Protein AF-A0A9W7JK93-F1 (afdb_monomer_lite)

Sequence (104 aa):
MRPNIVSEAGLQTRAGQWWDSIPFLTSAVVIVCGVVYLICLLVGYDTFYEICFLPEAIVSNFQVYRIYTSIIFHGSLLHVLFNMLALVPLGSELERIMGSIVTL

InterPro domains:
  IPR022764 Peptidase S54, rhomboid domain [PF01694] (62-101)
  IPR035952 Rhomboid-like superfamily [G3DSA:1.20.1540.10] (13-104)
  IPR035952 Rhomboid-like superfamily [SSF144091] (21-102)

pLDDT: mean 87.33, std 10.93, range [52.59, 97.31]

Secondary structure (DSSP, 8-state):
-------PPPHHHHHHHHHHTS-HHHHHHHHHHHHHHHHHHHH-STTHHHHS--HHHHHHH--THHHHHHHH--SSHHHHHHHHHHHHHHHHHHHHHH-TTT--

Foldseek 3Di:
DDPPPPPPDDPVRVVVVLLVLFDDVLNVLLVQLVVQAVVCVVPHDVCVVVQADDVCCCVVVVSVNNVVSNSRYADDPVRSVVSNVVSRVVVRVCCVVQPVVRSD

Radius of gyration: 18.86 Å; chains: 1; bounding box: 51×16×63 Å

Organism: Hibiscus trionum (NCBI:txid183268)

Structure (mmCIF, N/CA/C/O backbone):
data_AF-A0A9W7JK93-F1
#
_entry.id   AF-A0A9W7JK93-F1
#
loop_
_atom_site.group_PDB
_atom_site.id
_atom_site.type_symbol
_atom_site.label_atom_id
_atom_site.label_alt_id
_atom_site.label_comp_id
_atom_site.label_asym_id
_atom_site.label_entity_id
_atom_site.label_seq_id
_atom_site.pdbx_PDB_ins_code
_atom_site.Cartn_x
_atom_site.Cartn_y
_atom_site.Cartn_z
_atom_site.occupancy
_atom_site.B_iso_or_equiv
_atom_site.auth_seq_id
_atom_site.auth_comp_id
_atom_site.auth_asym_id
_atom_site.auth_atom_id
_atom_site.pdbx_PDB_model_num
ATOM 1 N N . MET A 1 1 ? 31.497 1.796 -41.029 1.00 52.59 1 MET A N 1
ATOM 2 C CA . MET A 1 1 ? 30.928 2.178 -39.718 1.00 52.59 1 MET A CA 1
ATOM 3 C C . MET A 1 1 ? 29.545 1.553 -39.626 1.00 52.59 1 MET A C 1
ATOM 5 O O . MET A 1 1 ? 28.729 1.818 -40.497 1.00 52.59 1 MET A O 1
ATOM 9 N N . ARG A 1 2 ? 29.319 0.631 -38.683 1.00 53.91 2 ARG A N 1
ATOM 10 C CA . ARG A 1 2 ? 28.025 -0.050 -38.516 1.00 53.91 2 ARG A CA 1
ATOM 11 C C . ARG A 1 2 ? 27.071 0.930 -37.817 1.00 53.91 2 ARG A C 1
ATOM 13 O O . ARG A 1 2 ? 27.476 1.464 -36.786 1.00 53.91 2 ARG A O 1
ATOM 20 N N . PRO A 1 3 ? 25.873 1.217 -38.349 1.00 54.03 3 PRO A N 1
ATOM 21 C CA . PRO A 1 3 ? 24.929 2.083 -37.657 1.00 54.03 3 PRO A CA 1
ATOM 22 C C . PRO A 1 3 ? 24.522 1.404 -36.347 1.00 54.03 3 PRO A C 1
ATOM 24 O O . PRO A 1 3 ? 24.064 0.262 -36.343 1.00 54.03 3 PRO A O 1
ATOM 27 N N . ASN A 1 4 ? 24.762 2.088 -35.232 1.00 59.16 4 ASN A N 1
ATOM 28 C CA . ASN A 1 4 ? 24.371 1.635 -33.906 1.00 59.16 4 ASN A CA 1
ATOM 29 C C . ASN A 1 4 ? 22.876 1.935 -33.736 1.00 59.16 4 ASN A C 1
ATOM 31 O O . ASN A 1 4 ? 22.500 2.983 -33.219 1.00 59.16 4 ASN A O 1
ATOM 35 N N . ILE A 1 5 ? 22.022 1.061 -34.270 1.00 62.38 5 ILE A N 1
ATOM 36 C CA . ILE A 1 5 ? 20.577 1.124 -34.041 1.00 62.38 5 ILE A CA 1
ATOM 37 C C . ILE A 1 5 ? 20.356 0.626 -32.614 1.00 62.38 5 ILE A C 1
ATOM 39 O O . ILE A 1 5 ? 20.306 -0.577 -32.364 1.00 62.38 5 ILE A O 1
ATOM 43 N N . VAL A 1 6 ? 20.313 1.550 -31.656 1.00 65.12 6 VAL A N 1
ATOM 44 C CA . VAL A 1 6 ? 19.862 1.239 -30.300 1.00 65.12 6 VAL A CA 1
ATOM 45 C C . VAL A 1 6 ? 18.380 0.906 -30.432 1.00 65.12 6 VAL A C 1
ATOM 47 O O . VAL A 1 6 ? 17.557 1.799 -30.600 1.00 65.12 6 VAL A O 1
ATOM 50 N N . SER A 1 7 ? 18.044 -0.384 -30.459 1.00 72.31 7 SER A N 1
ATOM 51 C CA . SER A 1 7 ? 16.650 -0.812 -30.386 1.00 72.31 7 SER A CA 1
ATOM 52 C C . SER A 1 7 ? 16.112 -0.338 -29.044 1.00 72.31 7 SER A C 1
ATOM 54 O O . SER A 1 7 ? 16.546 -0.828 -28.001 1.00 72.31 7 SER A O 1
ATOM 56 N N . GLU A 1 8 ? 15.204 0.635 -29.056 1.00 75.12 8 GLU A N 1
ATOM 57 C CA . GLU A 1 8 ? 14.512 1.047 -27.842 1.00 75.12 8 GLU A CA 1
ATOM 58 C C . GLU A 1 8 ? 13.797 -0.172 -27.250 1.00 75.12 8 GLU A C 1
ATOM 60 O O . GLU A 1 8 ? 13.151 -0.947 -27.962 1.00 75.12 8 GLU A O 1
ATOM 65 N N . ALA A 1 9 ? 13.967 -0.391 -25.947 1.00 79.12 9 ALA A N 1
ATOM 66 C CA . ALA A 1 9 ? 13.284 -1.474 -25.260 1.00 79.12 9 ALA A CA 1
ATOM 67 C C . ALA A 1 9 ? 11.767 -1.240 -25.329 1.00 79.12 9 ALA A C 1
ATOM 69 O O . ALA A 1 9 ? 11.285 -0.154 -24.997 1.00 79.12 9 ALA A O 1
ATOM 70 N N . GLY A 1 10 ? 11.014 -2.265 -25.735 1.00 88.75 10 GLY A N 1
ATOM 71 C CA . GLY A 1 10 ? 9.553 -2.207 -25.778 1.00 88.75 10 GLY A CA 1
ATOM 72 C C . GLY A 1 10 ? 8.939 -1.971 -24.395 1.00 88.75 10 GLY A C 1
ATOM 73 O O . GLY A 1 10 ? 9.568 -2.223 -23.365 1.00 88.75 10 GLY A O 1
ATOM 74 N N . LEU A 1 11 ? 7.684 -1.512 -24.357 1.00 88.81 11 LEU A N 1
ATOM 75 C CA . LEU A 1 11 ? 6.970 -1.210 -23.109 1.00 88.81 11 LEU A CA 1
ATOM 76 C C . LEU A 1 11 ? 6.958 -2.404 -22.142 1.00 88.81 11 LEU A C 1
ATOM 78 O O . LEU A 1 11 ? 7.187 -2.234 -20.949 1.00 88.81 11 LEU A O 1
ATOM 82 N N . GLN A 1 12 ? 6.746 -3.611 -22.669 1.00 90.50 12 GLN A N 1
ATOM 83 C CA . GLN A 1 12 ? 6.734 -4.855 -21.901 1.00 90.50 12 GLN A CA 1
ATOM 84 C C . GLN A 1 12 ? 8.094 -5.122 -21.249 1.00 90.50 12 GLN A C 1
ATOM 86 O O . GLN A 1 12 ? 8.156 -5.474 -20.075 1.00 90.50 12 GLN A O 1
ATOM 91 N N . THR A 1 13 ? 9.188 -4.897 -21.984 1.00 90.38 13 THR A N 1
ATOM 92 C CA . THR A 1 13 ? 10.553 -5.050 -21.466 1.00 90.38 13 THR A CA 1
ATOM 93 C C . THR A 1 13 ? 10.829 -4.050 -20.349 1.00 90.38 13 THR A C 1
ATOM 95 O O . THR A 1 13 ? 11.348 -4.435 -19.307 1.00 90.38 13 THR A O 1
ATOM 98 N N . ARG A 1 14 ? 10.433 -2.783 -20.526 1.00 89.94 14 ARG A N 1
ATOM 99 C CA . ARG A 1 14 ? 10.633 -1.736 -19.510 1.00 89.94 14 ARG A CA 1
ATOM 100 C C . ARG A 1 14 ? 9.816 -2.006 -18.247 1.00 89.94 14 ARG A C 1
ATOM 102 O O . ARG A 1 14 ? 10.326 -1.813 -17.150 1.00 89.94 14 ARG A O 1
ATOM 109 N N . ALA A 1 15 ? 8.577 -2.475 -18.399 1.00 90.19 15 ALA A N 1
ATOM 110 C CA . ALA A 1 15 ? 7.722 -2.849 -17.277 1.00 90.19 15 ALA A CA 1
ATOM 111 C C . ALA A 1 15 ? 8.285 -4.052 -16.505 1.00 90.19 15 ALA A C 1
ATOM 113 O O . ALA A 1 15 ? 8.334 -4.008 -15.279 1.00 90.19 15 ALA A O 1
ATOM 114 N N . GLY A 1 16 ? 8.765 -5.084 -17.210 1.00 91.44 16 GLY A N 1
ATOM 115 C CA . GLY A 1 16 ? 9.416 -6.239 -16.586 1.00 91.44 16 GLY A CA 1
ATOM 116 C C . GLY A 1 16 ? 10.675 -5.840 -15.818 1.00 91.44 16 GLY A C 1
ATOM 117 O O . GLY A 1 16 ? 10.782 -6.116 -14.633 1.00 91.44 16 GLY A O 1
ATOM 118 N N . GLN A 1 17 ? 11.566 -5.072 -16.450 1.00 92.06 17 GLN A N 1
ATOM 119 C CA . GLN A 1 17 ? 12.783 -4.568 -15.801 1.00 92.06 17 GLN A CA 1
ATOM 120 C C . GLN A 1 17 ? 12.491 -3.694 -14.577 1.00 92.06 17 GLN A C 1
ATOM 122 O O . GLN A 1 17 ? 13.214 -3.754 -13.585 1.00 92.06 17 GLN A O 1
ATOM 127 N N . TRP A 1 18 ? 11.448 -2.863 -14.645 1.00 92.88 18 TRP A N 1
ATOM 128 C CA . TRP A 1 18 ? 11.017 -2.064 -13.505 1.00 92.88 18 TRP A CA 1
ATOM 129 C C . TRP A 1 18 ? 10.531 -2.954 -12.362 1.00 92.88 18 TRP A C 1
ATOM 131 O O . TRP A 1 18 ? 10.973 -2.759 -11.232 1.00 92.88 18 TRP A O 1
ATOM 141 N N . TRP A 1 19 ? 9.695 -3.953 -12.656 1.00 93.38 19 TRP A N 1
ATOM 142 C CA . TRP A 1 19 ? 9.198 -4.900 -11.659 1.00 93.38 19 TRP A CA 1
ATOM 143 C C . TRP A 1 19 ? 10.329 -5.702 -11.007 1.00 93.38 19 TRP A C 1
ATOM 145 O O . TRP A 1 19 ? 10.406 -5.761 -9.783 1.00 93.38 19 TRP A O 1
ATOM 155 N N . ASP A 1 20 ? 11.263 -6.217 -11.809 1.00 93.50 20 ASP A N 1
ATOM 156 C CA . ASP A 1 20 ? 12.435 -6.967 -11.340 1.00 93.50 20 ASP A CA 1
ATOM 157 C C . ASP A 1 20 ? 13.363 -6.125 -10.446 1.00 93.50 20 ASP A C 1
ATOM 159 O O . ASP A 1 20 ? 14.176 -6.664 -9.695 1.00 93.50 20 ASP A O 1
ATOM 163 N N . SER A 1 21 ? 13.259 -4.793 -10.512 1.00 92.75 21 SER A N 1
ATOM 164 C CA . SER A 1 21 ? 14.037 -3.888 -9.664 1.00 92.75 21 SER A CA 1
ATOM 165 C C . SER A 1 21 ? 13.427 -3.662 -8.275 1.00 92.75 21 SER A C 1
ATOM 167 O O . SER A 1 21 ? 14.123 -3.155 -7.387 1.00 92.75 21 SER A O 1
ATOM 169 N N . ILE A 1 22 ? 12.150 -4.004 -8.070 1.00 94.44 22 ILE A N 1
ATOM 170 C CA . ILE A 1 22 ? 11.447 -3.776 -6.803 1.00 94.44 22 ILE A CA 1
ATOM 171 C C . ILE A 1 22 ? 11.862 -4.861 -5.797 1.00 94.44 22 ILE A C 1
ATOM 173 O O . ILE A 1 22 ? 11.770 -6.049 -6.106 1.00 94.44 22 ILE A O 1
ATOM 177 N N . PRO A 1 23 ? 12.304 -4.487 -4.584 1.00 94.25 23 PRO A N 1
ATOM 178 C CA . PRO A 1 23 ? 12.636 -5.441 -3.532 1.00 94.25 23 PRO A CA 1
ATOM 179 C C . PRO A 1 23 ? 11.463 -6.348 -3.109 1.00 94.25 23 PRO A C 1
ATOM 181 O O . PRO A 1 23 ? 10.285 -6.068 -3.366 1.00 94.25 23 PRO A O 1
ATOM 184 N N . PHE A 1 24 ? 11.790 -7.469 -2.465 1.00 93.12 24 PHE A N 1
ATOM 185 C CA . PHE A 1 24 ? 10.838 -8.548 -2.197 1.00 93.12 24 PHE A CA 1
ATOM 186 C C . PHE A 1 24 ? 9.686 -8.119 -1.282 1.00 93.12 24 PHE A C 1
ATOM 188 O O . PHE A 1 24 ? 8.528 -8.386 -1.599 1.00 93.12 24 PHE A O 1
ATOM 195 N N . LEU A 1 25 ? 9.969 -7.443 -0.166 1.00 92.06 25 LEU A N 1
ATOM 196 C CA . LEU A 1 25 ? 8.913 -7.071 0.775 1.00 92.06 25 LEU A CA 1
ATOM 197 C C . LEU A 1 25 ? 8.006 -5.992 0.176 1.00 92.06 25 LEU A C 1
ATOM 199 O O . LEU A 1 25 ? 6.783 -6.105 0.233 1.00 92.06 25 LEU A O 1
ATOM 203 N N . THR A 1 26 ? 8.595 -4.988 -0.468 1.00 93.69 26 THR A N 1
ATOM 204 C CA . THR A 1 26 ? 7.856 -3.915 -1.143 1.00 93.69 26 THR A CA 1
ATOM 205 C C . THR A 1 26 ? 6.913 -4.476 -2.211 1.00 93.69 26 THR A C 1
ATOM 207 O O . THR A 1 26 ? 5.730 -4.132 -2.237 1.00 93.69 26 THR A O 1
ATOM 210 N N . SER A 1 27 ? 7.398 -5.386 -3.063 1.00 95.06 27 SER A N 1
ATOM 211 C CA . SER A 1 27 ? 6.558 -6.040 -4.077 1.00 95.06 27 SER A CA 1
ATOM 212 C C . SER A 1 27 ? 5.473 -6.925 -3.453 1.00 95.06 27 SER A C 1
ATOM 214 O O . SER A 1 27 ? 4.334 -6.907 -3.927 1.00 95.06 27 SER A O 1
ATOM 216 N N . ALA A 1 28 ? 5.770 -7.629 -2.355 1.00 94.94 28 ALA A N 1
ATOM 217 C CA . ALA A 1 28 ? 4.784 -8.419 -1.623 1.00 94.94 28 ALA A CA 1
ATOM 218 C C . ALA A 1 28 ? 3.639 -7.553 -1.071 1.00 94.94 28 ALA A C 1
ATOM 220 O O . ALA A 1 28 ? 2.473 -7.906 -1.256 1.00 94.94 28 ALA A O 1
ATOM 221 N N . VAL A 1 29 ? 3.938 -6.398 -0.461 1.00 94.50 29 VAL A N 1
ATOM 222 C CA . VAL A 1 29 ? 2.903 -5.474 0.043 1.00 94.50 29 VAL A CA 1
ATOM 223 C C . VAL A 1 29 ? 2.031 -4.953 -1.101 1.00 94.50 29 VAL A C 1
ATOM 225 O O . VAL A 1 29 ? 0.806 -4.964 -0.987 1.00 94.50 29 VAL A O 1
ATOM 228 N N . VAL A 1 30 ? 2.634 -4.565 -2.230 1.00 96.19 30 VAL A N 1
ATOM 229 C CA . VAL A 1 30 ? 1.889 -4.102 -3.414 1.00 96.19 30 VAL A CA 1
ATOM 230 C C . VAL A 1 30 ? 0.932 -5.179 -3.928 1.00 96.19 30 VAL A C 1
ATOM 232 O O . VAL A 1 30 ? -0.237 -4.886 -4.197 1.00 96.19 30 VAL A O 1
ATOM 235 N N . ILE A 1 31 ? 1.397 -6.430 -4.028 1.00 96.75 31 ILE A N 1
ATOM 236 C CA . ILE A 1 31 ? 0.561 -7.562 -4.450 1.00 96.75 31 ILE A CA 1
ATOM 237 C C . ILE A 1 31 ? -0.591 -7.774 -3.467 1.00 96.75 31 ILE A C 1
ATOM 239 O O . ILE A 1 31 ? -1.739 -7.876 -3.896 1.00 96.75 31 ILE A O 1
ATOM 243 N N . VAL A 1 32 ? -0.310 -7.821 -2.163 1.00 96.38 32 VAL A N 1
ATOM 244 C CA . VAL A 1 32 ? -1.331 -8.069 -1.135 1.00 96.38 32 VAL A CA 1
ATOM 245 C C . VAL A 1 32 ? -2.407 -6.985 -1.161 1.00 96.38 32 VAL A C 1
ATOM 247 O O . VAL A 1 32 ? -3.591 -7.313 -1.239 1.00 96.38 32 VAL A O 1
ATOM 250 N N . CYS A 1 33 ? -2.026 -5.707 -1.180 1.00 95.75 33 CYS A N 1
ATOM 251 C CA . CYS A 1 33 ? -2.981 -4.601 -1.250 1.00 95.75 33 CYS A CA 1
ATOM 252 C C . CYS A 1 33 ? -3.812 -4.635 -2.542 1.00 95.75 33 CYS A C 1
ATOM 254 O O . CYS A 1 33 ? -5.025 -4.421 -2.500 1.00 95.75 33 CYS A O 1
ATOM 256 N N . GLY A 1 34 ? -3.189 -4.951 -3.684 1.00 95.69 34 GLY A N 1
ATOM 257 C CA . GLY A 1 34 ? -3.887 -5.090 -4.963 1.00 95.69 34 GLY A CA 1
ATOM 258 C C . GLY A 1 34 ? -4.894 -6.245 -4.977 1.00 95.69 34 GLY A C 1
ATOM 259 O O . GLY A 1 34 ? -6.031 -6.068 -5.415 1.00 95.69 34 GLY A O 1
ATOM 260 N N . VAL A 1 35 ? -4.507 -7.412 -4.455 1.00 96.19 35 VAL A N 1
ATOM 261 C CA . VAL A 1 35 ? -5.377 -8.596 -4.363 1.00 96.19 35 VAL A CA 1
ATOM 262 C C . VAL A 1 35 ? -6.545 -8.344 -3.414 1.00 96.19 35 VAL A C 1
ATOM 264 O O . VAL A 1 35 ? -7.687 -8.620 -3.776 1.00 96.19 35 VAL A O 1
ATOM 267 N N . VAL A 1 36 ? -6.290 -7.786 -2.229 1.00 93.50 36 VAL A N 1
ATOM 268 C CA . VAL A 1 36 ? -7.350 -7.460 -1.263 1.00 93.50 36 VAL A CA 1
ATOM 269 C C . VAL A 1 36 ? -8.326 -6.446 -1.853 1.00 93.50 36 VAL A C 1
ATOM 271 O O . VAL A 1 36 ? -9.536 -6.650 -1.770 1.00 93.50 36 VAL A O 1
ATOM 274 N N . TYR A 1 37 ? -7.826 -5.403 -2.520 1.00 93.62 37 TYR A N 1
ATOM 275 C CA . TYR A 1 37 ? -8.683 -4.435 -3.200 1.00 93.62 37 TYR A CA 1
ATOM 276 C C . TYR A 1 37 ? -9.560 -5.091 -4.278 1.00 93.62 37 TYR A C 1
ATOM 278 O O . TYR A 1 37 ? -10.756 -4.806 -4.349 1.00 93.62 37 TYR A O 1
ATOM 286 N N . LEU A 1 38 ? -8.999 -6.004 -5.080 1.00 94.12 38 LEU A N 1
ATOM 287 C CA . LEU A 1 38 ? -9.756 -6.737 -6.098 1.00 94.12 38 LEU A CA 1
ATOM 288 C C . LEU A 1 38 ? -10.842 -7.624 -5.475 1.00 94.12 38 LEU A C 1
ATOM 290 O O . LEU A 1 38 ? -11.961 -7.661 -5.980 1.00 94.12 38 LEU A O 1
ATOM 294 N N . ILE A 1 39 ? -10.543 -8.301 -4.364 1.00 92.75 39 ILE A N 1
ATOM 295 C CA . ILE A 1 39 ? -11.532 -9.096 -3.624 1.00 92.75 39 ILE A CA 1
ATOM 296 C C . ILE A 1 39 ? -12.671 -8.199 -3.127 1.00 92.75 39 ILE A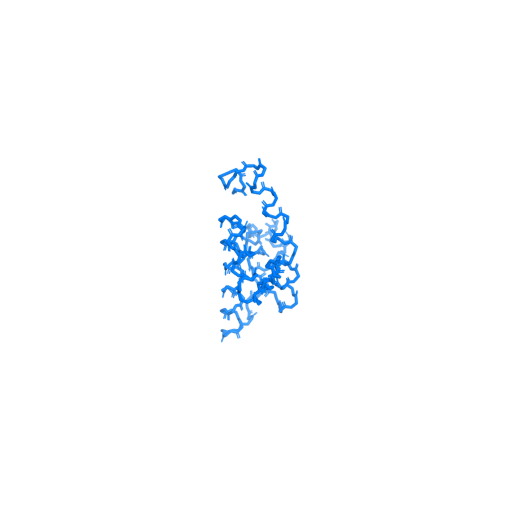 C 1
ATOM 298 O O . ILE A 1 39 ? -13.833 -8.528 -3.353 1.00 92.75 39 ILE A O 1
ATOM 302 N N . CYS A 1 40 ? -12.366 -7.048 -2.521 1.00 90.44 40 CYS A N 1
ATOM 303 C CA . CYS A 1 40 ? -13.387 -6.087 -2.088 1.00 90.44 40 CYS A CA 1
ATOM 304 C C . CYS A 1 40 ? -14.243 -5.581 -3.259 1.00 90.44 40 CYS A C 1
ATOM 306 O O . CYS A 1 40 ? -15.455 -5.445 -3.118 1.00 90.44 40 CYS A O 1
ATOM 308 N N . LEU A 1 41 ? -13.638 -5.354 -4.429 1.00 90.50 41 LEU A N 1
ATOM 309 C CA . LEU A 1 41 ? -14.361 -4.938 -5.631 1.00 90.50 41 LEU A CA 1
ATOM 310 C C . LEU A 1 41 ? -15.362 -6.004 -6.113 1.00 90.50 41 LEU A C 1
ATOM 312 O O . LEU A 1 41 ? -16.432 -5.657 -6.605 1.00 90.50 41 LEU A O 1
ATOM 316 N N . LEU A 1 42 ? -15.015 -7.289 -5.981 1.00 91.62 42 LEU A N 1
ATOM 317 C CA . LEU A 1 42 ? -15.851 -8.410 -6.422 1.00 91.62 42 LEU A CA 1
ATOM 318 C C . LEU A 1 42 ? -16.916 -8.818 -5.394 1.00 91.62 42 LEU A C 1
ATOM 320 O O . LEU A 1 42 ? -17.990 -9.266 -5.789 1.00 91.62 42 LEU A O 1
ATOM 324 N N . VAL A 1 43 ? -16.616 -8.700 -4.097 1.00 88.81 43 VAL A N 1
ATOM 325 C CA . VAL A 1 43 ? -17.481 -9.172 -3.001 1.00 88.81 43 VAL A CA 1
ATOM 326 C C . VAL A 1 43 ? -18.377 -8.064 -2.436 1.00 88.81 43 VAL A C 1
ATOM 328 O O . VAL A 1 43 ? -19.481 -8.363 -1.994 1.00 88.81 43 VAL A O 1
ATOM 331 N N . GLY A 1 44 ? -17.945 -6.800 -2.479 1.00 82.81 44 GLY A N 1
ATOM 332 C CA . GLY A 1 44 ? -18.641 -5.670 -1.854 1.00 82.81 44 GLY A CA 1
ATOM 333 C C . GLY A 1 44 ? -17.829 -5.006 -0.734 1.00 82.81 44 GLY A C 1
ATOM 334 O O . GLY A 1 44 ? -16.897 -5.589 -0.180 1.00 82.81 44 GLY A O 1
ATOM 335 N N . TYR A 1 45 ? -18.175 -3.752 -0.415 1.00 76.81 45 TYR A N 1
ATOM 336 C CA . TYR A 1 45 ? -17.441 -2.855 0.503 1.00 76.81 45 TYR A CA 1
ATOM 337 C C . TYR A 1 45 ? -18.079 -2.752 1.903 1.00 76.81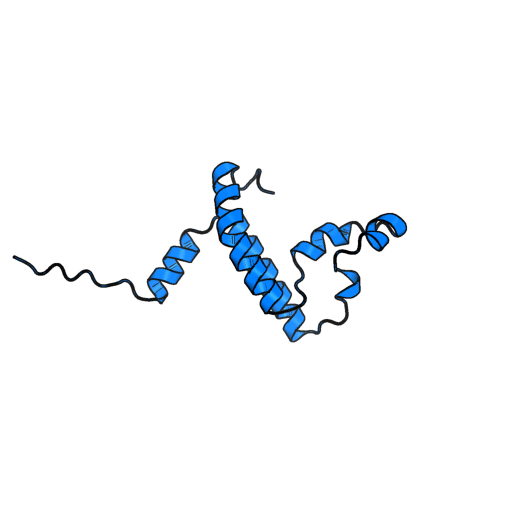 45 TYR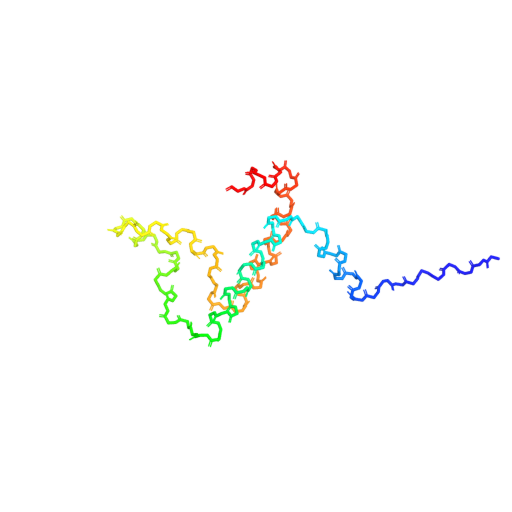 A C 1
ATOM 339 O O . TYR A 1 45 ? -17.772 -1.842 2.676 1.00 76.81 45 TYR A O 1
ATOM 347 N N . ASP A 1 46 ? -18.974 -3.674 2.237 1.00 71.50 46 ASP A N 1
ATOM 348 C CA . ASP A 1 46 ? -19.976 -3.541 3.300 1.00 71.50 46 ASP A CA 1
ATOM 349 C C . ASP A 1 46 ? -19.366 -3.370 4.706 1.00 71.50 46 ASP A C 1
ATOM 351 O O . ASP A 1 46 ? -19.989 -2.799 5.598 1.00 71.50 46 ASP A O 1
ATOM 355 N N . THR A 1 47 ? -18.119 -3.807 4.897 1.00 70.44 47 THR A N 1
ATOM 356 C CA . THR A 1 47 ? -17.426 -3.847 6.193 1.00 70.44 47 THR A CA 1
ATOM 357 C C . THR A 1 47 ? -16.313 -2.813 6.355 1.00 70.44 47 THR A C 1
ATOM 359 O O . THR A 1 47 ? -15.633 -2.822 7.379 1.00 70.44 47 THR A O 1
ATOM 362 N N . PHE A 1 48 ? -16.117 -1.871 5.421 1.00 77.62 48 PHE A N 1
ATOM 363 C CA . PHE A 1 48 ? -15.000 -0.909 5.501 1.00 77.62 48 PHE A CA 1
ATOM 364 C C . PHE A 1 48 ? -14.949 -0.120 6.817 1.00 77.62 48 PHE A C 1
ATOM 366 O O . PHE A 1 48 ? -13.872 0.145 7.350 1.00 77.62 48 PHE A O 1
ATOM 373 N N . TYR A 1 49 ? -16.107 0.199 7.394 1.00 78.00 49 TYR A N 1
ATOM 374 C CA . TYR A 1 49 ? -16.187 0.879 8.686 1.00 78.00 49 TYR A CA 1
ATOM 375 C C . TYR A 1 49 ? -15.541 0.080 9.836 1.00 78.00 49 TYR A C 1
ATOM 377 O O . TYR A 1 49 ? -15.033 0.667 10.791 1.00 78.00 49 TYR A O 1
ATOM 385 N N . GLU A 1 50 ? -15.498 -1.249 9.750 1.00 81.25 50 GLU A N 1
ATOM 386 C CA . GLU A 1 50 ? -14.963 -2.135 10.792 1.00 81.25 50 GLU A CA 1
ATOM 387 C C . GLU A 1 50 ? -13.440 -2.309 10.729 1.00 81.25 50 GLU A C 1
ATOM 389 O O . GLU A 1 50 ? -12.808 -2.620 11.734 1.00 81.25 50 GLU A O 1
ATOM 394 N N . ILE A 1 51 ? -12.837 -2.054 9.570 1.00 83.44 51 ILE A N 1
ATOM 395 C CA . ILE A 1 51 ? -11.413 -2.322 9.296 1.00 83.44 51 ILE A CA 1
ATOM 396 C C . ILE A 1 51 ? -10.590 -1.055 9.047 1.00 83.44 51 ILE A C 1
ATOM 398 O O . ILE A 1 51 ? -9.361 -1.102 9.134 1.00 83.44 51 ILE A O 1
ATOM 402 N N . CYS A 1 52 ? -11.244 0.076 8.774 1.00 84.94 52 CYS A N 1
ATOM 403 C CA . CYS A 1 52 ? -10.589 1.372 8.643 1.00 84.94 52 CYS A CA 1
ATOM 404 C C . CYS A 1 52 ? -9.991 1.856 9.969 1.00 84.94 52 CYS A C 1
ATOM 406 O O . CYS A 1 52 ? -10.469 1.536 11.066 1.00 84.94 52 CYS A O 1
ATOM 408 N N . PHE A 1 53 ? -8.961 2.694 9.842 1.00 87.19 53 PHE A N 1
ATOM 409 C CA . PHE A 1 53 ? -8.297 3.321 10.974 1.00 87.19 53 PHE A CA 1
ATOM 410 C C . PHE A 1 53 ? -9.261 4.266 11.699 1.00 87.19 53 PHE A C 1
ATOM 412 O O . PHE A 1 53 ? -9.637 5.312 11.171 1.00 87.19 53 PHE A O 1
ATOM 419 N N . LEU A 1 54 ? -9.660 3.891 12.915 1.00 89.81 54 LEU A N 1
ATOM 420 C CA . LEU A 1 54 ? -10.544 4.681 13.767 1.00 89.81 54 LEU A CA 1
ATOM 421 C C . LEU A 1 54 ? -9.955 4.734 15.186 1.00 89.81 54 LEU A C 1
ATOM 423 O O . LEU A 1 54 ? -10.163 3.798 15.962 1.00 89.81 54 LEU A O 1
ATOM 427 N N . PRO A 1 55 ? -9.217 5.806 15.540 1.00 87.81 55 PRO A N 1
ATOM 428 C CA . PRO A 1 55 ? -8.535 5.927 16.831 1.00 87.81 55 PRO A CA 1
ATOM 429 C C . PRO A 1 55 ? -9.457 5.750 18.034 1.00 87.81 55 PRO A C 1
ATOM 431 O O . PRO A 1 55 ? -9.078 5.108 19.007 1.00 87.81 55 PRO A O 1
ATOM 434 N N . GLU A 1 56 ? -10.685 6.258 17.952 1.00 91.75 56 GLU A N 1
ATOM 435 C CA . GLU A 1 56 ? -11.680 6.103 19.012 1.00 91.75 56 GLU A CA 1
ATOM 436 C C . GLU A 1 56 ? -12.010 4.628 19.273 1.00 91.75 56 GLU A C 1
ATOM 438 O O . GLU A 1 56 ? -12.023 4.187 20.417 1.00 91.75 56 GLU A O 1
ATOM 443 N N . ALA A 1 57 ? -12.202 3.825 18.224 1.00 88.81 57 ALA A N 1
ATOM 444 C CA . ALA A 1 57 ? -12.441 2.394 18.376 1.00 88.81 57 ALA A CA 1
ATOM 445 C C . ALA A 1 57 ? -11.194 1.640 18.865 1.00 88.81 57 ALA A C 1
ATOM 447 O O . ALA A 1 57 ? -11.312 0.661 19.603 1.00 88.81 57 ALA A O 1
ATOM 448 N N . ILE A 1 58 ? -9.996 2.107 18.503 1.00 90.88 58 ILE A N 1
ATOM 449 C CA . ILE A 1 58 ? -8.738 1.539 19.002 1.00 90.88 58 ILE A CA 1
ATOM 450 C C . ILE A 1 58 ? -8.603 1.787 20.509 1.00 90.88 58 ILE A C 1
ATOM 452 O O . ILE A 1 58 ? -8.323 0.850 21.250 1.00 90.88 58 ILE A O 1
ATOM 456 N N . VAL A 1 59 ? -8.829 3.018 20.970 1.00 93.88 59 VAL A N 1
ATOM 457 C CA . VAL A 1 59 ? -8.634 3.401 22.377 1.00 93.88 59 VAL A CA 1
ATOM 458 C C . VAL A 1 59 ? -9.782 2.911 23.257 1.00 93.88 59 VAL A C 1
ATOM 460 O O . VAL A 1 59 ? -9.541 2.282 24.284 1.00 93.88 59 VAL A O 1
ATOM 463 N N . SER A 1 60 ? -11.027 3.157 22.851 1.00 93.69 60 SER A N 1
ATOM 464 C CA . SER A 1 60 ? -12.205 2.878 23.678 1.00 93.69 60 SER A CA 1
ATOM 465 C C . SER A 1 60 ? -12.654 1.418 23.616 1.00 93.69 60 SER A C 1
ATOM 467 O O . SER A 1 60 ? -13.228 0.922 24.579 1.00 93.69 60 SER A O 1
ATOM 469 N N . ASN A 1 61 ? -12.395 0.718 22.503 1.00 92.44 61 ASN A N 1
ATOM 470 C CA . ASN A 1 61 ? -12.849 -0.663 22.283 1.00 92.44 61 ASN A CA 1
ATOM 471 C C . ASN A 1 61 ? -11.695 -1.656 22.056 1.00 92.44 61 ASN A C 1
ATOM 473 O O . ASN A 1 61 ? -11.937 -2.802 21.681 1.00 92.44 61 ASN A O 1
ATOM 477 N N . PHE A 1 62 ? -10.445 -1.226 22.260 1.00 92.31 62 PHE A N 1
ATOM 478 C CA . PHE A 1 62 ? -9.240 -2.053 22.124 1.00 92.31 62 PHE A CA 1
ATOM 479 C C . PHE A 1 62 ? -9.107 -2.760 20.760 1.00 92.31 62 PHE A C 1
ATOM 481 O O . PHE A 1 62 ? -8.525 -3.840 20.641 1.00 92.31 62 PHE A O 1
ATOM 488 N N . GLN A 1 63 ? -9.634 -2.148 19.695 1.00 92.12 63 GLN A N 1
ATOM 489 C CA . GLN A 1 63 ? -9.620 -2.707 18.338 1.00 92.12 63 GLN A CA 1
ATOM 490 C C . GLN A 1 63 ? -8.274 -2.462 17.635 1.00 92.12 63 GLN A C 1
ATOM 492 O O . GLN A 1 63 ? -8.210 -1.868 16.561 1.00 92.12 63 GLN A O 1
ATOM 497 N N . VAL A 1 64 ? -7.178 -2.925 18.244 1.00 91.19 64 VAL A N 1
ATOM 498 C CA . VAL A 1 64 ? -5.793 -2.697 17.781 1.00 91.19 64 VAL A CA 1
ATOM 499 C C . VAL A 1 64 ? -5.499 -3.274 16.394 1.00 91.19 64 VAL A C 1
ATOM 501 O O . VAL A 1 64 ? -4.618 -2.776 15.696 1.00 91.19 64 VAL A O 1
ATOM 504 N N . TYR A 1 65 ? -6.271 -4.274 15.956 1.00 89.88 65 TYR A N 1
ATOM 505 C CA . TYR A 1 65 ? -6.164 -4.837 14.608 1.00 89.88 65 TYR A CA 1
ATOM 506 C C . TYR A 1 65 ? -6.359 -3.771 13.520 1.00 89.88 65 TYR A C 1
ATOM 508 O O . TYR A 1 65 ? -5.750 -3.884 12.459 1.00 89.88 65 TYR A O 1
ATOM 516 N N . ARG A 1 66 ? -7.122 -2.702 13.808 1.00 90.69 66 ARG A N 1
ATOM 517 C CA . ARG A 1 66 ? -7.388 -1.594 12.879 1.00 90.69 66 ARG A CA 1
ATOM 518 C C . ARG A 1 66 ? -6.135 -0.870 12.411 1.00 90.69 66 ARG A C 1
ATOM 520 O O . ARG A 1 66 ? -6.151 -0.328 11.317 1.00 90.69 66 ARG A O 1
ATOM 527 N N . ILE A 1 67 ? -5.070 -0.869 13.216 1.00 89.19 67 ILE A N 1
ATOM 528 C CA . ILE A 1 67 ? -3.774 -0.270 12.858 1.00 89.19 67 ILE A CA 1
ATOM 529 C C . ILE A 1 67 ? -3.151 -1.023 11.680 1.00 89.19 67 ILE A C 1
ATOM 531 O O . ILE A 1 67 ? -2.604 -0.416 10.765 1.00 89.19 67 ILE A O 1
ATOM 535 N N . TYR A 1 68 ? -3.259 -2.351 11.692 1.00 89.56 68 TYR A N 1
ATOM 536 C CA . TYR A 1 68 ? -2.671 -3.204 10.666 1.00 89.56 68 TYR A CA 1
ATOM 537 C C . TYR A 1 68 ? -3.595 -3.335 9.456 1.00 89.56 68 TYR A C 1
ATOM 539 O O . TYR A 1 68 ? -3.147 -3.215 8.317 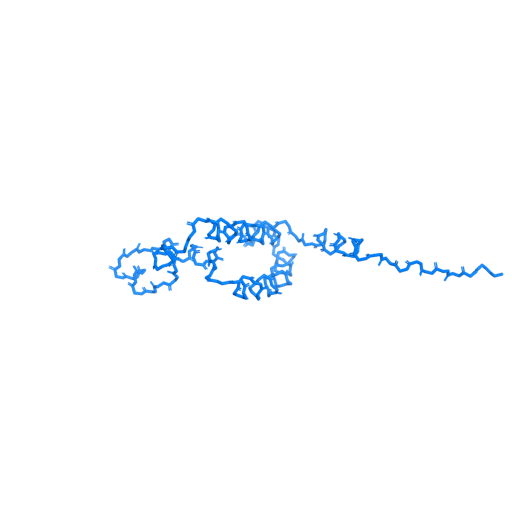1.00 89.56 68 TYR A O 1
ATOM 547 N N . THR A 1 69 ? -4.899 -3.529 9.677 1.00 90.00 69 THR A N 1
ATOM 548 C CA . THR A 1 69 ? -5.858 -3.681 8.574 1.00 90.00 69 THR A CA 1
ATOM 549 C C . THR A 1 69 ? -5.966 -2.410 7.740 1.00 90.00 69 THR A C 1
ATOM 551 O O . THR A 1 69 ? -6.068 -2.502 6.518 1.00 90.00 69 THR A O 1
ATOM 554 N N . SER A 1 70 ? -5.854 -1.223 8.345 1.00 88.94 70 SER A N 1
ATOM 555 C CA . SER A 1 70 ? -5.927 0.036 7.597 1.00 88.94 70 SER A CA 1
ATOM 556 C C . SER A 1 70 ? -4.802 0.236 6.584 1.00 88.94 70 SER A C 1
ATOM 558 O O . SER A 1 70 ? -4.963 1.035 5.670 1.00 88.94 70 SER A O 1
ATOM 560 N N . ILE A 1 71 ? -3.673 -0.462 6.739 1.00 90.75 71 ILE A N 1
ATOM 561 C CA . ILE A 1 71 ? -2.553 -0.406 5.788 1.00 90.75 71 ILE A CA 1
ATOM 562 C C . ILE A 1 71 ? -2.884 -1.213 4.521 1.00 90.75 71 ILE A C 1
ATOM 564 O O . ILE A 1 71 ? -2.442 -0.872 3.427 1.00 90.75 71 ILE A O 1
ATOM 568 N N . ILE A 1 72 ? -3.671 -2.285 4.662 1.00 91.88 72 ILE A N 1
ATOM 569 C CA . ILE A 1 72 ? -3.945 -3.243 3.584 1.00 91.88 72 ILE A CA 1
ATOM 570 C C . ILE A 1 72 ? -5.235 -2.901 2.828 1.00 91.88 72 ILE A C 1
ATOM 572 O O . ILE A 1 72 ? -5.306 -3.047 1.604 1.00 91.88 72 ILE A O 1
ATOM 576 N N . PHE A 1 73 ? -6.270 -2.439 3.529 1.00 91.62 73 PHE A N 1
ATOM 577 C CA . PHE A 1 73 ? -7.578 -2.177 2.930 1.00 91.62 73 PHE A CA 1
ATOM 578 C C . PHE A 1 73 ? -7.692 -0.763 2.355 1.00 91.62 73 PHE A C 1
ATOM 580 O O . PHE A 1 73 ? -7.377 0.223 3.012 1.00 91.62 73 PHE A O 1
ATOM 587 N N . HIS A 1 74 ? -8.217 -0.663 1.132 1.00 92.19 74 HIS A N 1
ATOM 588 C CA . HIS A 1 74 ? -8.288 0.589 0.379 1.00 92.19 74 HIS A CA 1
ATOM 589 C C . HIS A 1 74 ? -9.709 0.861 -0.124 1.00 92.19 74 HIS A C 1
ATOM 591 O O . HIS A 1 74 ? -10.307 0.031 -0.806 1.00 92.19 74 HIS A O 1
ATOM 597 N N . GLY A 1 75 ? -10.254 2.038 0.194 1.00 89.19 75 GLY A N 1
ATOM 598 C CA . GLY A 1 75 ? -11.668 2.355 -0.060 1.00 89.19 75 GLY A CA 1
ATOM 599 C C . GLY A 1 75 ? -12.010 2.769 -1.494 1.00 89.19 75 GLY A C 1
ATOM 600 O O . GLY A 1 75 ? -13.182 2.907 -1.824 1.00 89.19 75 GLY A O 1
ATOM 601 N N . SER A 1 76 ? -11.019 3.008 -2.358 1.00 90.19 76 SER A N 1
ATOM 602 C CA . SER A 1 76 ? -11.254 3.397 -3.754 1.00 90.19 76 SER A CA 1
ATOM 603 C C . SER A 1 76 ? -10.046 3.122 -4.648 1.00 90.19 76 SER A C 1
ATOM 605 O O . SER A 1 76 ? -8.923 2.963 -4.165 1.00 90.19 76 SER A O 1
ATOM 607 N N . LEU A 1 77 ? -10.273 3.120 -5.966 1.00 92.75 77 LEU A N 1
ATOM 608 C CA . LEU A 1 77 ? -9.234 2.864 -6.966 1.00 92.75 77 LEU A CA 1
ATOM 609 C C . LEU A 1 77 ? -8.113 3.907 -6.904 1.00 92.75 77 LEU A C 1
ATOM 611 O O . LEU A 1 77 ? -6.936 3.562 -6.918 1.00 92.75 77 LEU A O 1
ATOM 615 N N . LEU A 1 78 ? -8.471 5.190 -6.807 1.00 95.88 78 LEU A N 1
ATOM 616 C CA . LEU A 1 78 ? -7.481 6.263 -6.699 1.00 95.88 78 LEU A CA 1
ATOM 617 C C . LEU A 1 78 ? -6.702 6.178 -5.384 1.00 95.88 78 LEU A C 1
ATOM 619 O O . LEU A 1 78 ? -5.508 6.464 -5.373 1.00 95.88 78 LEU A O 1
ATOM 623 N N . HIS A 1 79 ? -7.348 5.747 -4.295 1.00 93.62 79 HIS A N 1
ATOM 624 C CA . HIS A 1 79 ? -6.683 5.570 -3.006 1.00 93.62 79 HIS A CA 1
ATOM 625 C C . HIS A 1 79 ? -5.577 4.512 -3.111 1.00 93.62 79 HIS A C 1
ATOM 627 O O . HIS A 1 79 ? -4.430 4.810 -2.775 1.00 93.62 79 HIS A O 1
ATOM 633 N N . VAL A 1 80 ? -5.888 3.309 -3.612 1.00 95.00 80 VAL A N 1
ATOM 634 C CA . VAL A 1 80 ? -4.877 2.248 -3.781 1.00 95.00 80 VAL A CA 1
ATOM 635 C C . VAL A 1 80 ? -3.808 2.642 -4.794 1.00 95.00 80 VAL A C 1
ATOM 637 O O . VAL A 1 80 ? -2.625 2.453 -4.530 1.00 95.00 80 VAL A O 1
ATOM 640 N N . LEU A 1 81 ? -4.187 3.283 -5.902 1.00 96.62 81 LEU A N 1
ATOM 641 C CA . LEU A 1 81 ? -3.238 3.714 -6.924 1.00 96.62 81 LEU A CA 1
ATOM 642 C C . LEU A 1 81 ? -2.199 4.692 -6.362 1.00 96.62 81 LEU A C 1
ATOM 644 O O . LEU A 1 81 ? -1.001 4.459 -6.506 1.00 96.62 81 LEU A O 1
ATOM 648 N N . PHE A 1 82 ? -2.637 5.772 -5.709 1.00 97.31 82 PHE A N 1
ATOM 649 C CA . PHE A 1 82 ? -1.708 6.771 -5.179 1.00 97.31 82 PHE A CA 1
ATOM 650 C C . PHE A 1 82 ? -0.884 6.251 -4.001 1.00 97.31 82 PHE A C 1
ATOM 652 O O . PHE A 1 82 ? 0.288 6.607 -3.893 1.00 97.31 82 PHE A O 1
ATOM 659 N N . ASN A 1 83 ? -1.443 5.365 -3.169 1.00 96.12 83 ASN A N 1
ATOM 660 C CA 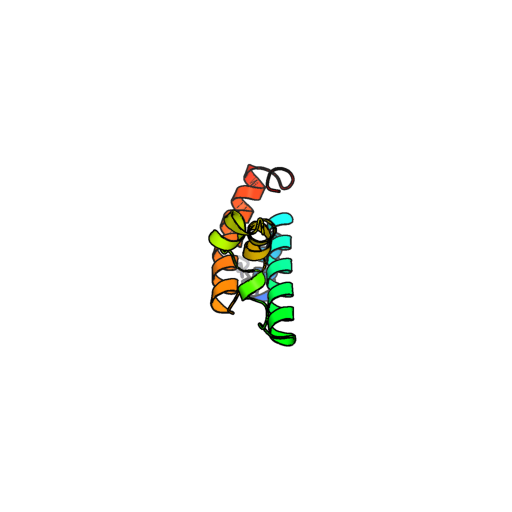. ASN A 1 83 ? -0.668 4.732 -2.102 1.00 96.12 83 ASN A CA 1
ATOM 661 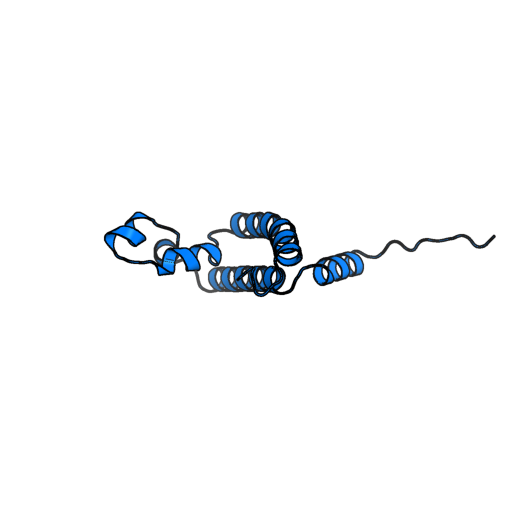C C . ASN A 1 83 ? 0.440 3.848 -2.668 1.00 96.12 83 ASN A C 1
ATOM 663 O O . ASN A 1 83 ? 1.577 3.967 -2.230 1.00 96.12 83 ASN A O 1
ATOM 667 N N . MET A 1 84 ? 0.159 3.028 -3.684 1.00 96.25 84 MET A N 1
ATOM 668 C CA . MET A 1 84 ? 1.193 2.188 -4.295 1.00 96.25 84 MET A CA 1
ATOM 669 C C . MET A 1 84 ? 2.219 3.012 -5.087 1.00 96.25 84 MET A C 1
ATOM 671 O O . MET A 1 84 ? 3.407 2.697 -5.051 1.00 96.25 84 MET A O 1
ATOM 675 N N . LEU A 1 85 ? 1.801 4.105 -5.737 1.00 96.06 85 LEU A N 1
ATOM 676 C CA . LEU A 1 85 ? 2.720 5.041 -6.400 1.00 96.06 85 LEU A CA 1
ATOM 677 C C . LEU A 1 85 ? 3.710 5.691 -5.424 1.00 96.06 85 LEU A C 1
ATOM 679 O O . LEU A 1 85 ? 4.854 5.929 -5.804 1.00 96.06 85 LEU A O 1
ATOM 683 N N . ALA A 1 86 ? 3.292 5.965 -4.187 1.00 96.19 86 ALA A N 1
ATOM 684 C CA . ALA A 1 86 ? 4.174 6.477 -3.141 1.00 96.19 86 ALA A CA 1
ATOM 685 C C . ALA A 1 86 ? 4.986 5.359 -2.461 1.00 96.19 86 ALA A C 1
ATOM 687 O O . ALA A 1 86 ? 6.182 5.521 -2.217 1.00 96.19 86 ALA A O 1
ATOM 688 N N . LEU A 1 87 ? 4.356 4.213 -2.186 1.00 95.00 87 LEU A N 1
ATOM 689 C CA . LEU A 1 87 ? 4.958 3.084 -1.480 1.00 95.00 87 LEU A CA 1
ATOM 690 C C . LEU A 1 87 ? 6.100 2.455 -2.269 1.00 95.00 87 LEU A C 1
ATOM 692 O O . LEU A 1 87 ? 7.130 2.158 -1.682 1.00 95.00 87 LEU A O 1
ATOM 696 N N . VAL A 1 88 ? 5.945 2.235 -3.576 1.00 96.12 88 VAL A N 1
ATOM 697 C CA . VAL A 1 88 ? 6.974 1.544 -4.366 1.00 96.12 88 VAL A CA 1
ATOM 698 C C . VAL A 1 88 ? 8.337 2.246 -4.291 1.00 96.12 88 VAL A C 1
ATOM 700 O O . VAL A 1 88 ? 9.297 1.571 -3.924 1.00 96.12 88 VAL A O 1
ATOM 703 N N . PRO A 1 89 ? 8.483 3.554 -4.586 1.00 95.19 89 PRO A N 1
ATOM 704 C CA . PRO A 1 89 ? 9.784 4.212 -4.493 1.00 95.19 89 PRO A CA 1
ATOM 705 C C . PRO A 1 89 ? 10.300 4.297 -3.049 1.00 95.19 89 PRO A C 1
ATOM 707 O O . PRO A 1 89 ? 11.449 3.934 -2.807 1.00 95.19 89 PRO A O 1
ATOM 710 N N . LEU A 1 90 ? 9.458 4.706 -2.091 1.00 94.44 90 LEU A N 1
ATOM 711 C CA . LEU A 1 90 ? 9.869 4.898 -0.693 1.00 94.44 90 LEU A CA 1
ATOM 712 C C . LEU A 1 90 ? 10.196 3.570 0.004 1.00 94.44 90 LEU A C 1
ATOM 714 O O . LEU A 1 90 ? 11.230 3.440 0.649 1.00 94.44 90 LEU A O 1
ATOM 718 N N . GLY A 1 91 ? 9.336 2.567 -0.158 1.00 92.50 91 GLY A N 1
ATOM 719 C CA . GLY A 1 91 ? 9.518 1.220 0.376 1.00 92.50 91 GLY A CA 1
ATOM 720 C C . GLY A 1 91 ? 10.745 0.538 -0.217 1.00 92.50 91 GLY A C 1
ATOM 721 O O . GLY A 1 91 ? 11.550 -0.006 0.531 1.00 92.50 91 GLY A O 1
ATOM 722 N N . SER A 1 92 ? 10.959 0.662 -1.533 1.00 94.12 92 SER A N 1
ATOM 723 C CA . SER A 1 92 ? 12.151 0.095 -2.176 1.00 94.12 92 SER A CA 1
ATOM 724 C C . SER A 1 92 ? 13.443 0.719 -1.652 1.00 94.12 92 SER A C 1
ATOM 726 O O . SER A 1 92 ? 14.442 0.020 -1.494 1.00 94.12 92 SER A O 1
ATOM 728 N N . GLU A 1 93 ? 13.455 2.031 -1.409 1.00 93.75 93 GLU A N 1
ATOM 729 C CA . GLU A 1 93 ? 14.610 2.727 -0.841 1.00 93.75 93 GLU A CA 1
ATOM 730 C C . GLU A 1 93 ? 14.867 2.288 0.607 1.00 93.75 93 GLU A C 1
ATOM 732 O O . GLU A 1 93 ? 15.982 1.875 0.934 1.00 93.75 93 GLU A O 1
ATOM 737 N N . LEU A 1 94 ? 13.826 2.284 1.444 1.00 91.75 94 LEU A N 1
ATOM 738 C CA . LEU A 1 94 ? 13.910 1.842 2.838 1.00 91.75 94 LEU A CA 1
ATOM 739 C C . LEU A 1 94 ? 14.375 0.387 2.953 1.00 91.75 94 LEU A C 1
ATOM 741 O O . LEU A 1 94 ? 15.285 0.093 3.727 1.00 91.75 94 LEU A O 1
ATOM 745 N N . GLU A 1 95 ? 13.811 -0.514 2.149 1.00 93.31 95 GLU A N 1
ATOM 746 C CA . GLU A 1 95 ? 14.164 -1.936 2.152 1.00 93.31 95 GLU A CA 1
ATOM 747 C C . GLU A 1 95 ? 15.618 -2.172 1.731 1.00 93.31 95 GLU A C 1
ATOM 749 O O . GLU A 1 95 ? 16.297 -3.036 2.287 1.00 93.31 95 GLU A O 1
ATOM 754 N N . ARG A 1 96 ? 16.141 -1.373 0.795 1.00 90.00 96 ARG A N 1
ATOM 755 C CA . ARG A 1 96 ? 17.552 -1.445 0.385 1.00 90.00 96 ARG A CA 1
ATOM 756 C C . ARG A 1 96 ? 18.507 -0.905 1.451 1.00 90.00 96 ARG A C 1
ATOM 758 O O . ARG A 1 96 ? 19.619 -1.417 1.556 1.00 90.00 96 ARG A O 1
ATOM 765 N N . ILE A 1 97 ? 18.102 0.110 2.218 1.00 90.62 97 ILE A N 1
ATOM 766 C CA . ILE A 1 97 ? 18.925 0.698 3.290 1.00 90.62 97 ILE A CA 1
ATOM 767 C C . ILE A 1 97 ? 18.941 -0.206 4.528 1.00 90.62 97 ILE A C 1
ATOM 769 O O . ILE A 1 97 ? 19.992 -0.408 5.133 1.00 90.62 97 ILE A O 1
ATOM 773 N N . MET A 1 98 ? 17.780 -0.732 4.918 1.00 86.31 98 MET A N 1
ATOM 774 C CA . MET A 1 98 ? 17.594 -1.455 6.181 1.00 86.31 98 MET A CA 1
ATOM 775 C C . MET A 1 98 ? 17.746 -2.976 6.025 1.00 86.31 98 MET A C 1
ATOM 777 O O . MET A 1 98 ? 18.081 -3.663 6.988 1.00 86.31 98 MET A O 1
ATOM 781 N N . GLY A 1 99 ? 17.545 -3.504 4.815 1.00 76.69 99 GLY A N 1
ATOM 782 C CA . GLY A 1 99 ? 17.429 -4.934 4.539 1.00 76.69 99 GLY A CA 1
ATOM 783 C C . GLY A 1 99 ? 16.026 -5.465 4.855 1.00 76.69 99 GLY A C 1
ATOM 784 O O . GLY A 1 99 ? 15.426 -5.096 5.862 1.00 76.69 99 GLY A O 1
ATOM 785 N N . SER A 1 100 ? 15.515 -6.392 4.034 1.00 72.75 100 SER A N 1
ATOM 786 C CA . SER A 1 100 ? 14.119 -6.871 4.090 1.00 72.75 100 SER A CA 1
ATOM 787 C C . SER A 1 100 ? 13.646 -7.397 5.452 1.00 72.75 100 SER A C 1
ATOM 789 O O . SER A 1 100 ? 12.456 -7.351 5.734 1.00 72.75 100 SER A O 1
ATOM 791 N N . ILE A 1 101 ? 14.551 -7.895 6.300 1.00 66.31 101 ILE A N 1
ATOM 792 C CA . ILE A 1 101 ? 14.216 -8.443 7.628 1.00 66.31 101 ILE A CA 1
ATOM 793 C C . ILE A 1 101 ? 14.003 -7.331 8.664 1.00 66.31 101 ILE A C 1
ATOM 795 O O . ILE A 1 101 ? 13.230 -7.518 9.593 1.00 66.31 101 ILE A O 1
ATOM 799 N N . VAL A 1 102 ? 14.676 -6.186 8.513 1.00 69.25 102 VAL A N 1
ATOM 800 C CA . VAL A 1 102 ? 14.564 -5.039 9.435 1.00 69.25 102 VAL A CA 1
ATOM 801 C C . VAL A 1 102 ? 13.427 -4.098 9.015 1.00 69.25 102 VAL A C 1
ATOM 803 O O . VAL A 1 102 ? 12.976 -3.278 9.806 1.00 69.25 102 VAL A O 1
ATOM 806 N N . THR A 1 103 ? 12.965 -4.195 7.765 1.00 58.59 103 THR A N 1
ATOM 807 C CA . THR A 1 103 ? 11.831 -3.417 7.238 1.00 58.59 103 THR A CA 1
ATOM 808 C C . THR A 1 103 ? 10.458 -3.972 7.661 1.00 58.59 103 THR A C 1
ATOM 810 O O . THR A 1 103 ? 9.469 -3.253 7.540 1.00 58.59 103 THR A O 1
ATOM 813 N N . LEU A 1 104 ? 10.392 -5.217 8.155 1.00 54.00 104 LEU A N 1
ATOM 814 C CA . LEU A 1 104 ? 9.212 -5.818 8.803 1.00 54.00 104 LEU A CA 1
ATOM 815 C C . LEU A 1 104 ? 9.139 -5.440 10.287 1.00 54.00 104 LEU A C 1
ATOM 817 O O . LEU A 1 104 ? 8.009 -5.172 10.751 1.00 54.00 104 LEU A O 1
#